Protein AF-A0A453NM95-F1 (afdb_monomer_lite)

InterPro domains:
  IPR011989 Armadillo-like helical [G3DSA:1.25.10.10] (1-160)
  IPR045478 Exportin-5, C-terminal domain [PF19273] (1-145)

Sequence (171 aa):
RCIHVLWTAEIGVDLLPAEVEKAKTLSCMELDHLLEISDGLYTIDSEESFRENETRALLEGTRQRVYNFIGLCTTIKGAFPKLLESLSVGNAFTEALGCMELRHLGKLIRLVVIPLVKHCPREILEEWTVNLLEPILLECEDRLHDVKPICNKDTVSSQDLNSMAPSSFCR

Foldseek 3Di:
DVLLCLLPCVCPPVNDDPLSVLLVDDDPVNVCVVVVPPDDDDDDPDPSVVSSVVNNCVSVVVLLVVLQVQLVCLQDPPSNVVVHDLLVVLCVCLVNVLSDDPVSLVSNCVRHVVSCVVRPDPVCVVVCCVSHVVSSVVSVVVVVVVCVVVVCPPPPDPVVVPVPDDPDDDD

Organism: Aegilops tauschii subsp. strangulata (NCBI:txid200361)

Radius of gyration: 22.93 Å; chains: 1; bounding box: 47×80×42 Å

Structure (mmCIF, N/CA/C/O backbone):
data_AF-A0A453NM95-F1
#
_entry.id   AF-A0A453NM95-F1
#
loop_
_atom_site.group_PDB
_atom_site.id
_atom_site.type_symbol
_atom_site.label_atom_id
_atom_site.label_alt_id
_atom_site.label_comp_id
_atom_site.label_asym_id
_atom_site.label_entity_id
_atom_site.label_seq_id
_atom_site.pdbx_PDB_ins_code
_atom_site.Cartn_x
_atom_site.Cartn_y
_atom_site.Cartn_z
_atom_site.occupancy
_atom_site.B_iso_or_equiv
_atom_site.auth_seq_id
_atom_site.auth_comp_id
_atom_site.auth_asym_id
_atom_site.auth_atom_id
_atom_site.pdbx_PDB_model_num
ATOM 1 N N . ARG A 1 1 ? -4.448 4.490 -3.621 1.00 87.94 1 ARG A N 1
ATOM 2 C CA . ARG A 1 1 ? -5.058 4.345 -4.960 1.00 87.94 1 ARG A CA 1
ATOM 3 C C . ARG A 1 1 ? -4.066 4.576 -6.094 1.00 87.94 1 ARG A C 1
ATOM 5 O O . ARG A 1 1 ? -3.438 3.600 -6.453 1.00 87.94 1 ARG A O 1
ATOM 12 N N . CYS A 1 2 ? -3.817 5.798 -6.593 1.00 88.19 2 CYS A N 1
ATOM 13 C CA . CYS A 1 2 ? -3.019 5.999 -7.824 1.00 88.19 2 CYS A CA 1
ATOM 14 C C . CYS A 1 2 ? -1.648 5.303 -7.810 1.00 88.19 2 CYS A C 1
ATOM 16 O O . CYS A 1 2 ? -1.312 4.611 -8.757 1.00 88.19 2 CYS A O 1
ATOM 18 N N . ILE A 1 3 ? -0.900 5.404 -6.705 1.00 89.38 3 ILE A N 1
ATOM 19 C CA . ILE A 1 3 ? 0.388 4.703 -6.564 1.00 89.38 3 ILE A CA 1
ATOM 20 C C . ILE A 1 3 ? 0.227 3.178 -6.581 1.00 89.38 3 ILE A C 1
ATOM 22 O O . ILE A 1 3 ? 1.102 2.496 -7.090 1.00 89.38 3 ILE A O 1
ATOM 26 N N . HIS A 1 4 ? -0.848 2.626 -6.015 1.00 89.62 4 HIS A N 1
ATOM 27 C CA . HIS A 1 4 ? -1.063 1.174 -6.004 1.00 89.62 4 HIS A CA 1
ATOM 28 C C . HIS A 1 4 ? -1.446 0.660 -7.393 1.00 89.62 4 HIS A C 1
ATOM 30 O O . HIS A 1 4 ? -0.936 -0.371 -7.815 1.00 89.62 4 HIS A O 1
ATOM 36 N N . VAL A 1 5 ? -2.281 1.408 -8.122 1.00 88.81 5 VAL A N 1
ATOM 37 C CA . VAL A 1 5 ? -2.762 1.005 -9.452 1.00 88.81 5 VAL A CA 1
ATOM 38 C C . VAL A 1 5 ? -1.615 0.918 -10.471 1.00 88.81 5 VAL A C 1
ATOM 40 O O . VAL A 1 5 ? -1.696 0.114 -11.390 1.00 88.81 5 VAL A O 1
ATOM 43 N N . LEU A 1 6 ? -0.492 1.623 -10.267 1.00 89.12 6 LEU A N 1
ATOM 44 C CA . LEU A 1 6 ? 0.717 1.477 -11.101 1.00 89.12 6 LEU A CA 1
ATOM 45 C C . LEU A 1 6 ? 1.257 0.036 -11.185 1.00 89.12 6 LEU A C 1
ATOM 47 O O . LEU A 1 6 ? 1.988 -0.279 -12.119 1.00 89.12 6 LEU A O 1
ATOM 51 N N . TRP A 1 7 ? 0.924 -0.828 -10.221 1.00 87.31 7 TRP A N 1
ATOM 52 C CA . TRP A 1 7 ? 1.313 -2.243 -10.220 1.00 87.31 7 TRP A CA 1
ATOM 53 C C . TRP A 1 7 ? 0.256 -3.177 -10.820 1.00 87.31 7 TRP A C 1
ATOM 55 O O . TRP A 1 7 ? 0.518 -4.367 -10.957 1.00 87.31 7 TRP A O 1
ATOM 65 N N . THR A 1 8 ? -0.919 -2.670 -11.192 1.00 85.19 8 THR A N 1
ATOM 66 C CA . THR A 1 8 ? -1.961 -3.475 -11.848 1.00 85.19 8 THR A CA 1
ATOM 67 C C . THR A 1 8 ? -1.627 -3.711 -13.318 1.00 85.19 8 THR A C 1
ATOM 69 O O . THR A 1 8 ? -1.001 -2.871 -13.962 1.00 85.19 8 THR A O 1
ATOM 72 N N . ALA A 1 9 ? -2.087 -4.838 -13.866 1.00 73.69 9 ALA A N 1
ATOM 73 C CA . ALA A 1 9 ? -1.958 -5.138 -15.295 1.00 73.69 9 ALA A CA 1
ATOM 74 C C . ALA A 1 9 ? -2.867 -4.260 -16.183 1.00 73.69 9 ALA A C 1
ATOM 76 O O . ALA A 1 9 ? -2.712 -4.250 -17.401 1.00 73.69 9 ALA A O 1
ATOM 77 N N . GLU A 1 10 ? -3.820 -3.538 -15.582 1.00 69.19 10 GLU A N 1
ATOM 78 C CA . GLU A 1 10 ? -4.781 -2.679 -16.284 1.00 69.19 10 GLU A CA 1
ATOM 79 C C . GLU A 1 10 ? -4.138 -1.403 -16.832 1.00 69.19 10 GLU A C 1
ATOM 81 O O . GLU A 1 10 ? -4.548 -0.894 -17.878 1.00 69.19 10 GLU A O 1
ATOM 86 N N . ILE A 1 11 ? -3.097 -0.899 -16.163 1.00 67.75 11 ILE A N 1
ATOM 87 C CA . ILE A 1 11 ? -2.246 0.142 -16.728 1.00 67.75 11 ILE A CA 1
ATOM 88 C C . ILE A 1 11 ? -1.222 -0.563 -17.615 1.00 67.75 11 ILE A C 1
ATOM 90 O O . ILE A 1 11 ? -0.183 -1.023 -17.147 1.00 67.75 11 ILE A O 1
ATOM 94 N N . GLY A 1 12 ? -1.555 -0.691 -18.901 1.00 59.84 12 GLY A N 1
ATOM 95 C CA . GLY A 1 12 ? -0.660 -1.286 -19.887 1.00 59.84 12 GLY A CA 1
ATOM 96 C C . GLY A 1 12 ? 0.700 -0.583 -19.911 1.00 59.84 12 GLY A C 1
ATOM 97 O O . GLY A 1 12 ? 0.775 0.637 -19.766 1.00 59.84 12 GLY A O 1
ATOM 98 N N . VAL A 1 13 ? 1.761 -1.361 -20.141 1.00 62.25 13 VAL A N 1
ATOM 99 C CA . VAL A 1 13 ? 3.161 -0.895 -20.220 1.00 62.25 13 VAL A CA 1
ATOM 100 C C . VAL A 1 13 ? 3.315 0.274 -21.207 1.00 62.25 13 VAL A C 1
ATOM 102 O O . VAL A 1 13 ? 4.115 1.174 -20.981 1.00 62.25 13 VAL A O 1
ATOM 105 N N . ASP A 1 14 ? 2.482 0.315 -22.251 1.00 66.56 14 ASP A N 1
ATOM 106 C CA . ASP A 1 14 ? 2.492 1.359 -23.283 1.00 66.56 14 ASP A CA 1
ATOM 107 C C . ASP A 1 14 ? 1.898 2.711 -22.829 1.00 66.56 14 ASP A C 1
ATOM 109 O O . ASP A 1 14 ? 2.048 3.716 -23.524 1.00 66.56 14 ASP A O 1
ATOM 113 N N . LEU A 1 15 ? 1.206 2.760 -21.683 1.00 78.94 15 LEU A N 1
ATOM 114 C CA . LEU A 1 15 ? 0.627 3.990 -21.122 1.00 78.94 15 LEU A CA 1
ATOM 115 C C . LEU A 1 15 ? 1.550 4.685 -20.118 1.00 78.94 15 LEU A C 1
ATOM 117 O O . LEU A 1 15 ? 1.330 5.859 -19.804 1.00 78.94 15 LEU A O 1
ATOM 121 N N . LEU A 1 16 ? 2.552 3.979 -19.590 1.00 83.88 16 LEU A N 1
ATOM 122 C CA . LEU A 1 16 ? 3.469 4.525 -18.600 1.00 83.88 16 LEU A CA 1
ATOM 123 C C . LEU A 1 16 ? 4.781 4.974 -19.253 1.00 83.88 16 LEU A C 1
ATOM 125 O O . LEU A 1 16 ? 5.312 4.285 -20.122 1.00 83.88 16 LEU A O 1
ATOM 129 N N . PRO A 1 17 ? 5.346 6.118 -18.826 1.00 87.81 17 PRO A N 1
ATOM 130 C CA . PRO A 1 17 ? 6.705 6.480 -19.205 1.00 87.81 17 PRO A CA 1
ATOM 131 C C . PRO A 1 17 ? 7.684 5.360 -18.831 1.00 87.81 17 PRO A C 1
ATOM 133 O O . PRO A 1 17 ? 7.551 4.752 -17.764 1.00 87.81 17 PRO A O 1
ATOM 136 N N . ALA A 1 18 ? 8.690 5.118 -19.674 1.00 86.44 18 ALA A N 1
ATOM 137 C CA . ALA A 1 18 ? 9.670 4.048 -19.469 1.00 86.44 18 ALA A CA 1
ATOM 138 C C . ALA A 1 18 ? 10.378 4.152 -18.105 1.00 86.44 18 ALA A C 1
ATOM 140 O O . ALA A 1 18 ? 10.686 3.140 -17.476 1.00 86.44 18 ALA A O 1
ATOM 141 N N . GLU A 1 19 ? 10.584 5.375 -17.614 1.00 87.50 19 GLU A N 1
ATOM 142 C CA . GLU A 1 19 ? 11.169 5.645 -16.303 1.00 87.50 19 GLU A CA 1
ATOM 143 C C . GLU A 1 19 ? 10.272 5.161 -15.154 1.00 87.50 19 GLU A C 1
ATOM 145 O O . GLU A 1 19 ? 10.780 4.689 -14.140 1.00 87.50 19 GLU A O 1
ATOM 150 N N . VAL A 1 20 ? 8.944 5.234 -15.307 1.00 88.12 20 VAL A N 1
ATOM 151 C CA . VAL A 1 20 ? 7.983 4.734 -14.308 1.00 88.12 20 VAL A CA 1
ATOM 152 C C . VAL A 1 20 ? 7.947 3.210 -14.316 1.00 88.12 20 VAL A C 1
ATOM 154 O O . VAL A 1 20 ? 7.913 2.602 -13.247 1.00 88.12 20 VAL A O 1
ATOM 157 N N . GLU A 1 21 ? 8.007 2.589 -15.496 1.00 87.94 21 GLU A N 1
ATOM 158 C CA . GLU A 1 21 ? 8.084 1.129 -15.608 1.00 87.94 21 GLU A CA 1
ATOM 159 C C . GLU A 1 21 ? 9.359 0.570 -14.971 1.00 87.94 21 GLU A C 1
ATOM 161 O O . GLU A 1 21 ? 9.289 -0.330 -14.135 1.00 87.94 21 GLU A O 1
ATOM 166 N N . LYS A 1 22 ? 10.522 1.169 -15.253 1.00 85.19 22 LYS A N 1
ATOM 167 C CA . LYS A 1 22 ? 11.776 0.799 -14.577 1.00 85.19 22 LYS A CA 1
ATOM 168 C C . LYS A 1 22 ? 11.748 1.092 -13.073 1.00 85.19 22 LYS A C 1
ATOM 170 O O . LYS A 1 22 ? 12.242 0.302 -12.272 1.00 85.19 22 LYS A O 1
ATOM 175 N N . ALA A 1 23 ? 11.124 2.189 -12.646 1.00 87.50 23 ALA A N 1
ATOM 176 C CA . ALA A 1 23 ? 11.011 2.521 -11.226 1.00 87.50 23 ALA A CA 1
ATOM 177 C C . ALA A 1 23 ? 10.158 1.519 -10.423 1.00 87.50 23 ALA A C 1
ATOM 179 O O . ALA A 1 23 ? 10.253 1.496 -9.194 1.00 87.50 23 ALA A O 1
ATOM 180 N N . LYS A 1 24 ? 9.340 0.680 -11.079 1.00 86.44 24 LYS A N 1
ATOM 181 C CA . LYS A 1 24 ? 8.575 -0.383 -10.407 1.00 86.44 24 LYS A CA 1
ATOM 182 C C . LYS A 1 24 ? 9.462 -1.540 -9.942 1.00 86.44 24 LYS A C 1
ATOM 184 O O . LYS A 1 24 ? 9.096 -2.208 -8.975 1.00 86.44 24 LYS A O 1
ATOM 189 N N . THR A 1 25 ? 10.620 -1.780 -10.560 1.00 82.62 25 THR A N 1
ATOM 190 C CA . THR A 1 25 ? 11.510 -2.889 -10.180 1.00 82.62 25 THR A CA 1
ATOM 191 C C . THR A 1 25 ? 12.369 -2.550 -8.960 1.00 82.62 25 THR A C 1
ATOM 193 O O . THR A 1 25 ? 12.633 -1.382 -8.667 1.00 82.62 25 THR A O 1
ATOM 196 N N . LEU A 1 26 ? 12.800 -3.590 -8.231 1.00 76.00 26 LEU A N 1
ATOM 197 C CA . LEU A 1 26 ? 13.792 -3.458 -7.152 1.00 76.00 26 LEU A CA 1
ATOM 198 C C . LEU A 1 26 ? 15.086 -2.867 -7.723 1.00 76.00 26 LEU A C 1
ATOM 200 O O . LEU A 1 26 ? 15.547 -3.322 -8.771 1.00 76.00 26 LEU A O 1
ATOM 204 N N . SER A 1 27 ? 15.675 -1.886 -7.041 1.00 71.25 27 SER A N 1
ATOM 205 C CA . SER A 1 27 ? 17.030 -1.439 -7.372 1.00 71.25 27 SER A CA 1
ATOM 206 C C . SER A 1 27 ? 18.077 -2.443 -6.874 1.00 71.25 27 SER A C 1
ATOM 208 O O . SER A 1 27 ? 17.843 -3.163 -5.900 1.00 71.25 27 SER A O 1
ATOM 210 N N . CYS A 1 28 ? 19.261 -2.466 -7.497 1.00 67.00 28 CYS A N 1
ATOM 211 C CA . CYS A 1 28 ? 20.379 -3.291 -7.020 1.00 67.00 28 CYS A CA 1
ATOM 212 C C . CYS A 1 28 ? 20.773 -2.941 -5.576 1.00 67.00 28 CYS A C 1
ATOM 214 O O . CYS A 1 28 ? 21.034 -3.834 -4.784 1.00 67.00 28 CYS A O 1
ATOM 216 N N . MET A 1 29 ? 20.715 -1.659 -5.194 1.00 66.00 29 MET A N 1
ATOM 217 C CA . MET A 1 29 ? 21.019 -1.219 -3.825 1.00 66.00 29 MET A CA 1
ATOM 218 C C . MET A 1 29 ? 20.047 -1.799 -2.789 1.00 66.00 29 MET A C 1
ATOM 220 O O . MET A 1 29 ? 20.448 -2.191 -1.695 1.00 66.00 29 MET A O 1
ATOM 224 N N . GLU A 1 30 ? 18.755 -1.849 -3.115 1.00 67.06 30 GLU A N 1
ATOM 225 C CA . GLU A 1 30 ? 17.753 -2.466 -2.245 1.00 67.06 30 GLU A CA 1
ATOM 226 C C . GLU A 1 30 ? 17.901 -3.987 -2.199 1.00 67.06 30 GLU A C 1
ATOM 228 O O . GLU A 1 30 ? 17.680 -4.588 -1.149 1.00 67.06 30 GLU A O 1
ATOM 233 N N . LEU A 1 31 ? 18.283 -4.608 -3.318 1.00 69.81 31 LEU A N 1
ATOM 234 C CA . LEU A 1 31 ? 18.559 -6.037 -3.381 1.00 69.81 31 LEU A CA 1
ATOM 235 C C . LEU A 1 31 ? 19.765 -6.402 -2.506 1.00 69.81 31 LEU A C 1
ATOM 237 O O . LEU A 1 31 ? 19.674 -7.345 -1.728 1.00 69.81 31 LEU A O 1
ATOM 241 N N . ASP A 1 32 ? 20.837 -5.613 -2.546 1.00 64.00 32 ASP A N 1
ATOM 242 C CA . ASP A 1 32 ? 22.016 -5.807 -1.697 1.00 64.00 32 ASP A CA 1
ATOM 243 C C . ASP A 1 32 ? 21.693 -5.617 -0.219 1.00 64.00 32 ASP A C 1
ATOM 245 O O . ASP A 1 32 ? 22.145 -6.393 0.620 1.00 64.00 32 ASP A O 1
ATOM 249 N N . HIS A 1 33 ? 20.860 -4.624 0.115 1.00 68.00 33 HIS A N 1
ATOM 250 C CA . HIS A 1 33 ? 20.416 -4.435 1.493 1.00 68.00 33 HIS A CA 1
ATOM 251 C C . HIS A 1 33 ? 19.550 -5.603 1.990 1.00 68.00 33 HIS A C 1
ATOM 253 O O . HIS A 1 33 ? 19.626 -5.958 3.164 1.00 68.00 33 HIS A O 1
ATOM 259 N N . LEU A 1 34 ? 18.745 -6.212 1.113 1.00 66.38 34 LEU A N 1
ATOM 260 C CA . LEU A 1 34 ? 17.935 -7.390 1.437 1.00 66.38 34 LEU A CA 1
ATOM 261 C C . LEU A 1 34 ? 18.749 -8.688 1.504 1.00 66.38 34 LEU A C 1
ATOM 263 O O . LEU A 1 34 ? 18.393 -9.570 2.282 1.00 66.38 34 LEU A O 1
ATOM 267 N N . LEU A 1 35 ? 19.792 -8.824 0.683 1.00 68.88 35 LEU A N 1
ATOM 268 C CA . LEU A 1 35 ? 20.624 -10.028 0.599 1.00 68.88 35 LEU A CA 1
ATOM 269 C C . LEU A 1 35 ? 21.883 -9.960 1.481 1.00 68.88 35 LEU A C 1
ATOM 271 O O . LEU A 1 35 ? 22.625 -10.936 1.536 1.00 68.88 35 LEU A O 1
ATOM 275 N N . GLU A 1 36 ? 22.136 -8.828 2.146 1.00 68.31 36 GLU A N 1
ATOM 276 C CA . GLU A 1 36 ? 23.369 -8.536 2.899 1.00 68.31 36 GLU A CA 1
ATOM 277 C C . GLU A 1 36 ? 24.658 -8.716 2.066 1.00 68.31 36 GLU A C 1
ATOM 279 O O . GLU A 1 36 ? 25.755 -8.873 2.607 1.00 68.31 36 GLU A O 1
ATOM 284 N N . ILE A 1 37 ? 24.552 -8.664 0.732 1.00 59.44 37 ILE A N 1
ATOM 285 C CA . ILE A 1 37 ? 25.690 -8.810 -0.180 1.00 59.44 37 ILE A CA 1
ATOM 286 C C . ILE A 1 37 ? 26.388 -7.453 -0.268 1.00 59.44 37 ILE A C 1
ATOM 288 O O . ILE A 1 37 ? 26.088 -6.611 -1.106 1.00 59.44 37 ILE A O 1
ATOM 292 N N . SER A 1 38 ? 27.326 -7.218 0.646 1.00 53.81 38 SER A N 1
ATOM 293 C CA . SER A 1 38 ? 28.268 -6.105 0.550 1.00 53.81 38 SER A CA 1
ATOM 294 C C . SER A 1 38 ? 29.392 -6.477 -0.418 1.00 53.81 38 SER A C 1
ATOM 296 O O . SER A 1 38 ? 30.479 -6.842 0.029 1.00 53.81 38 SER A O 1
ATOM 298 N N . ASP A 1 39 ? 29.170 -6.349 -1.725 1.00 50.91 39 ASP A N 1
ATOM 299 C CA . ASP A 1 39 ? 30.292 -6.214 -2.660 1.00 50.91 39 ASP A CA 1
ATOM 300 C C . ASP A 1 39 ? 30.063 -5.008 -3.574 1.00 50.91 39 ASP A C 1
ATOM 302 O O . ASP A 1 39 ? 29.298 -5.027 -4.536 1.00 50.91 39 ASP A O 1
ATOM 306 N N . GLY A 1 40 ? 30.653 -3.888 -3.156 1.00 51.75 40 GLY A N 1
ATOM 307 C CA . GLY A 1 40 ? 30.378 -2.549 -3.658 1.00 51.75 40 GLY A CA 1
ATOM 308 C C . GLY A 1 40 ? 30.947 -2.295 -5.046 1.00 51.75 40 GLY A C 1
ATOM 309 O O . GLY A 1 40 ? 31.951 -1.595 -5.183 1.00 51.75 40 GLY A O 1
ATOM 310 N N . LEU A 1 41 ? 30.269 -2.786 -6.081 1.00 55.69 41 LEU A N 1
ATOM 311 C CA . LEU A 1 41 ? 30.604 -2.442 -7.456 1.00 55.69 41 LEU A CA 1
ATOM 312 C C . LEU A 1 41 ? 29.364 -2.099 -8.283 1.00 55.69 41 LEU A C 1
ATOM 314 O O . LEU A 1 41 ? 28.824 -2.941 -8.991 1.00 55.69 41 LEU A O 1
ATOM 318 N N . TYR A 1 42 ? 28.985 -0.818 -8.281 1.00 56.91 42 TYR A N 1
ATOM 319 C CA . TYR A 1 42 ? 28.143 -0.264 -9.342 1.00 56.91 42 TYR A CA 1
ATOM 320 C C . TYR A 1 42 ? 28.690 1.083 -9.806 1.00 56.91 42 TYR A C 1
ATOM 322 O O . TYR A 1 42 ? 28.641 2.080 -9.090 1.00 56.91 42 TYR A O 1
ATOM 330 N N . THR A 1 43 ? 29.184 1.118 -11.040 1.00 55.91 43 THR A N 1
ATOM 331 C CA . THR A 1 43 ? 29.323 2.341 -11.828 1.00 55.91 43 THR A CA 1
ATOM 332 C C . THR A 1 43 ? 28.238 2.331 -12.893 1.00 55.91 43 THR A C 1
ATOM 334 O O . THR A 1 43 ? 28.369 1.643 -13.901 1.00 55.91 43 THR A O 1
ATOM 337 N N . ILE A 1 44 ? 27.162 3.093 -12.694 1.00 53.47 44 ILE A N 1
ATOM 338 C CA . ILE A 1 44 ? 26.241 3.438 -13.786 1.00 53.47 44 ILE A CA 1
ATOM 339 C C . ILE A 1 44 ? 25.906 4.927 -13.674 1.00 53.47 44 ILE A C 1
ATOM 341 O O . ILE A 1 44 ? 24.838 5.323 -13.209 1.00 53.47 44 ILE A O 1
ATOM 345 N N . ASP A 1 45 ? 26.877 5.740 -14.087 1.00 51.50 45 ASP A N 1
ATOM 346 C CA . ASP A 1 45 ? 26.775 7.194 -14.222 1.00 51.50 45 ASP A CA 1
ATOM 347 C C . ASP A 1 45 ? 26.197 7.533 -15.607 1.00 51.50 45 ASP A C 1
ATOM 349 O O . ASP A 1 45 ? 26.891 7.994 -16.513 1.00 51.50 45 ASP A O 1
ATOM 353 N N . SER A 1 46 ? 24.926 7.180 -15.819 1.00 64.62 46 SER A N 1
ATOM 354 C CA . SER A 1 46 ? 24.152 7.646 -16.972 1.00 64.62 46 SER A CA 1
ATOM 355 C C . SER A 1 46 ? 22.980 8.501 -16.497 1.00 64.62 46 SER A C 1
ATOM 357 O O . SER A 1 46 ? 22.367 8.235 -15.464 1.00 64.62 46 SER A O 1
ATOM 359 N N . GLU A 1 47 ? 22.640 9.535 -17.264 1.00 65.19 47 GLU A N 1
ATOM 360 C CA . GLU A 1 47 ? 21.539 10.457 -16.952 1.00 65.19 47 GLU A CA 1
ATOM 361 C C . GLU A 1 47 ? 20.179 9.732 -16.854 1.00 65.19 47 GLU A C 1
ATOM 363 O O . GLU A 1 47 ? 19.314 10.101 -16.060 1.00 65.19 47 GLU A O 1
ATOM 368 N N . GLU A 1 48 ? 20.010 8.637 -17.604 1.00 59.88 48 GLU A N 1
ATOM 369 C CA . GLU A 1 48 ? 18.834 7.764 -17.539 1.00 59.88 48 GLU A CA 1
ATOM 370 C C . GLU A 1 48 ? 18.760 6.980 -16.214 1.00 59.88 48 GLU A C 1
ATOM 372 O O . GLU A 1 48 ? 17.699 6.939 -15.593 1.00 59.88 48 GLU A O 1
ATOM 377 N N . SER A 1 49 ? 19.891 6.435 -15.741 1.00 62.00 49 SER A N 1
ATOM 378 C CA . SER A 1 49 ? 20.023 5.778 -14.425 1.00 62.00 49 SER A CA 1
ATOM 379 C C . SER A 1 49 ? 19.696 6.749 -13.283 1.00 62.00 49 SER A C 1
ATOM 381 O O . SER A 1 49 ? 18.967 6.412 -12.346 1.00 62.00 49 SER A O 1
ATOM 383 N N . PHE A 1 50 ? 20.158 7.998 -13.398 1.00 68.00 50 PHE A N 1
ATOM 384 C CA . PHE A 1 50 ? 19.868 9.046 -12.424 1.00 68.00 50 PHE A CA 1
ATOM 385 C C . PHE A 1 50 ? 18.367 9.377 -12.354 1.00 68.00 50 PHE A C 1
ATOM 387 O O . PHE A 1 50 ? 17.776 9.326 -11.273 1.00 68.00 50 PHE A O 1
ATOM 394 N N . ARG A 1 51 ? 17.720 9.641 -13.500 1.00 65.62 51 ARG A N 1
ATOM 395 C CA . ARG A 1 51 ? 16.275 9.952 -13.562 1.00 65.62 51 ARG A CA 1
ATOM 396 C C . ARG A 1 51 ? 15.392 8.790 -13.098 1.00 65.62 51 ARG A C 1
ATOM 398 O O . ARG A 1 51 ? 14.348 9.009 -12.477 1.00 65.62 51 ARG A O 1
ATOM 405 N N . GLU A 1 52 ? 15.796 7.554 -13.376 1.00 69.62 52 GLU A N 1
ATOM 406 C CA . GLU A 1 52 ? 15.139 6.350 -12.863 1.00 69.62 52 GLU A CA 1
ATOM 407 C C . GLU A 1 52 ? 15.215 6.290 -11.331 1.00 69.62 52 GLU A C 1
ATOM 409 O O . GLU A 1 52 ? 14.202 6.062 -10.662 1.00 69.62 52 GLU A O 1
ATOM 414 N N . ASN A 1 53 ? 16.399 6.552 -10.767 1.00 77.94 53 ASN A N 1
ATOM 415 C CA . ASN A 1 53 ? 16.607 6.562 -9.324 1.00 77.94 53 ASN A CA 1
ATOM 416 C C . ASN A 1 53 ? 15.774 7.654 -8.630 1.00 77.94 53 ASN A C 1
ATOM 418 O O . ASN A 1 53 ? 15.153 7.396 -7.597 1.00 77.94 53 ASN A O 1
ATOM 422 N N . GLU A 1 54 ? 15.675 8.844 -9.228 1.00 86.88 54 GLU A N 1
ATOM 423 C CA . GLU A 1 54 ? 14.796 9.915 -8.741 1.00 86.88 54 GLU A CA 1
ATOM 424 C C . GLU A 1 54 ? 13.315 9.521 -8.792 1.00 86.88 54 GLU A C 1
ATOM 426 O O . GLU A 1 54 ? 12.581 9.727 -7.822 1.00 86.88 54 GLU A O 1
ATOM 431 N N . THR A 1 55 ? 12.868 8.918 -9.899 1.00 90.12 55 THR A N 1
ATOM 432 C CA . THR A 1 55 ? 11.472 8.485 -10.077 1.00 90.12 55 THR A CA 1
ATOM 433 C C . THR A 1 55 ? 11.097 7.422 -9.046 1.00 90.12 55 THR A C 1
ATOM 435 O O . THR A 1 55 ? 10.059 7.534 -8.387 1.00 90.12 55 THR A O 1
ATOM 438 N N . ARG A 1 56 ? 11.966 6.428 -8.831 1.00 88.12 56 ARG A N 1
ATOM 439 C CA . ARG A 1 56 ? 11.795 5.402 -7.793 1.00 88.12 56 ARG A CA 1
ATOM 440 C C . ARG A 1 56 ? 11.716 6.026 -6.402 1.00 88.12 56 ARG A C 1
ATOM 442 O O . ARG A 1 56 ? 10.739 5.797 -5.685 1.00 88.12 56 ARG A O 1
ATOM 449 N N . ALA A 1 57 ? 12.679 6.881 -6.055 1.00 88.56 57 ALA A N 1
ATOM 450 C CA . ALA A 1 57 ? 12.710 7.573 -4.769 1.00 88.56 57 ALA A CA 1
ATOM 451 C C . ALA A 1 57 ? 11.447 8.421 -4.537 1.00 88.56 57 ALA A C 1
ATOM 453 O O . ALA A 1 57 ? 10.921 8.477 -3.420 1.00 88.56 57 ALA A O 1
ATOM 454 N N . LEU A 1 58 ? 10.911 9.046 -5.588 1.00 91.94 58 LEU A N 1
ATOM 455 C CA . LEU A 1 58 ? 9.670 9.810 -5.520 1.00 91.94 58 LEU A CA 1
ATOM 456 C C . LEU A 1 58 ? 8.452 8.913 -5.263 1.00 91.94 58 LEU A C 1
ATOM 458 O O . LEU A 1 58 ? 7.644 9.233 -4.382 1.00 91.94 58 LEU A O 1
ATOM 462 N N . LEU A 1 59 ? 8.309 7.802 -5.995 1.00 92.00 59 LEU A N 1
ATOM 463 C CA . LEU A 1 59 ? 7.204 6.851 -5.820 1.00 92.00 59 LEU A CA 1
ATOM 464 C C . LEU A 1 59 ? 7.226 6.231 -4.419 1.00 92.00 59 LEU A C 1
ATOM 466 O O . LEU A 1 59 ? 6.209 6.221 -3.718 1.00 92.00 59 LEU A O 1
ATOM 470 N N . GLU A 1 60 ? 8.395 5.773 -3.978 1.00 90.38 60 GLU A N 1
ATOM 471 C CA . GLU A 1 60 ? 8.581 5.203 -2.649 1.00 90.38 60 GLU A CA 1
ATOM 472 C C . GLU A 1 60 ? 8.365 6.219 -1.539 1.00 90.38 60 GLU A C 1
ATOM 474 O O . GLU A 1 60 ? 7.604 5.956 -0.604 1.00 90.38 60 GLU A O 1
ATOM 479 N N . GLY A 1 61 ? 8.983 7.394 -1.657 1.00 91.25 61 GLY A N 1
ATOM 480 C CA . GLY A 1 61 ? 8.839 8.470 -0.690 1.00 91.25 61 GLY A CA 1
ATOM 481 C C . GLY A 1 61 ? 7.387 8.913 -0.563 1.00 91.25 61 GLY A C 1
ATOM 482 O O . GLY A 1 61 ? 6.904 9.144 0.545 1.00 91.25 61 GLY A O 1
ATOM 483 N N . THR A 1 62 ? 6.653 8.986 -1.675 1.00 94.50 62 THR A N 1
ATOM 484 C CA . THR A 1 62 ? 5.234 9.357 -1.649 1.00 94.50 62 THR A CA 1
ATOM 485 C C . THR A 1 62 ? 4.389 8.269 -0.997 1.00 94.50 62 THR A C 1
ATOM 487 O O . THR A 1 62 ? 3.604 8.586 -0.103 1.00 94.50 62 THR A O 1
ATOM 490 N N . ARG A 1 63 ? 4.594 6.990 -1.345 1.00 93.31 63 ARG A N 1
ATOM 491 C CA . ARG A 1 63 ? 3.910 5.862 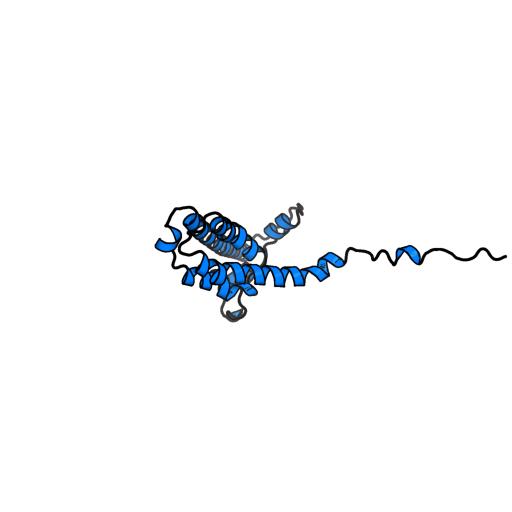-0.689 1.00 93.31 63 ARG A CA 1
ATOM 492 C C . ARG A 1 63 ? 4.147 5.868 0.820 1.00 93.31 63 ARG A C 1
ATOM 494 O O . ARG A 1 63 ? 3.199 5.833 1.598 1.00 93.31 63 ARG A O 1
ATOM 501 N N . GLN A 1 64 ? 5.411 5.969 1.222 1.00 93.81 64 GLN A N 1
ATOM 502 C CA . GLN A 1 64 ? 5.836 5.975 2.616 1.00 93.81 64 GLN A CA 1
ATOM 503 C C . GLN A 1 64 ? 5.218 7.142 3.396 1.00 93.81 64 GLN A C 1
ATOM 505 O O . GLN A 1 64 ? 4.705 6.938 4.495 1.00 93.81 64 GLN A O 1
ATOM 510 N N . ARG A 1 65 ? 5.226 8.359 2.833 1.00 95.56 65 ARG A N 1
ATOM 511 C CA . ARG A 1 65 ? 4.610 9.540 3.460 1.00 95.56 65 ARG A CA 1
ATOM 512 C C . ARG A 1 65 ? 3.105 9.373 3.642 1.00 95.56 65 ARG A C 1
ATOM 514 O O . ARG A 1 65 ? 2.600 9.689 4.715 1.00 95.56 65 ARG A O 1
ATOM 521 N N . VAL A 1 66 ? 2.405 8.852 2.634 1.00 94.31 66 VAL A N 1
ATOM 522 C CA . VAL A 1 66 ? 0.958 8.598 2.717 1.00 94.31 66 VAL A CA 1
ATOM 523 C C . VAL A 1 66 ? 0.650 7.545 3.781 1.00 94.31 66 VAL A C 1
ATOM 525 O O . VAL A 1 66 ? -0.224 7.764 4.614 1.00 94.31 66 VAL A O 1
ATOM 528 N N . TYR A 1 67 ? 1.394 6.438 3.815 1.00 94.94 67 TYR A N 1
ATOM 529 C CA . TYR A 1 67 ? 1.207 5.402 4.835 1.00 94.94 67 TYR A CA 1
ATOM 530 C C . TYR A 1 67 ? 1.471 5.940 6.242 1.00 94.94 67 TYR A C 1
ATOM 532 O O . TYR A 1 67 ? 0.652 5.737 7.134 1.00 94.94 67 TYR A O 1
ATOM 540 N N . ASN A 1 68 ? 2.554 6.700 6.427 1.00 95.12 68 ASN A N 1
ATOM 541 C CA . ASN A 1 68 ? 2.850 7.357 7.698 1.00 95.12 68 ASN A CA 1
ATOM 542 C C . ASN A 1 68 ? 1.729 8.310 8.120 1.00 95.12 68 ASN A C 1
ATOM 544 O O . ASN A 1 68 ? 1.323 8.291 9.275 1.00 95.12 68 ASN A O 1
ATOM 548 N N . PHE A 1 69 ? 1.218 9.133 7.201 1.00 94.06 69 PHE A N 1
ATOM 549 C CA . PHE A 1 69 ? 0.127 10.061 7.491 1.00 94.06 69 PHE A CA 1
ATOM 550 C C . PHE A 1 69 ? -1.134 9.327 7.964 1.00 94.06 69 PHE A C 1
ATOM 552 O O . PHE A 1 69 ? -1.708 9.692 8.989 1.00 94.06 69 PHE A O 1
ATOM 559 N N . ILE A 1 70 ? -1.526 8.258 7.267 1.00 91.62 70 ILE A N 1
ATOM 560 C CA . ILE A 1 70 ? -2.697 7.451 7.630 1.00 91.62 70 ILE A CA 1
ATOM 561 C C . ILE A 1 70 ? -2.480 6.772 8.987 1.00 91.62 70 ILE A C 1
ATOM 563 O O . ILE A 1 70 ? -3.344 6.874 9.854 1.00 91.62 70 ILE A O 1
ATOM 567 N N . GLY A 1 71 ? -1.319 6.146 9.204 1.00 91.44 71 GLY A N 1
ATOM 568 C CA . GLY A 1 71 ? -0.957 5.532 10.482 1.00 91.44 71 GLY A CA 1
ATOM 569 C C . GLY A 1 71 ? -0.941 6.529 11.643 1.00 91.44 71 GLY A C 1
ATOM 570 O O . GLY A 1 71 ? -1.440 6.234 12.721 1.00 91.44 71 GLY A O 1
ATOM 571 N N . LEU A 1 72 ? -0.444 7.749 11.431 1.00 92.31 72 LEU A N 1
ATOM 572 C CA . LEU A 1 72 ? -0.492 8.817 12.435 1.00 92.31 72 LEU A CA 1
ATOM 573 C C . LEU A 1 72 ? -1.927 9.257 12.747 1.00 92.31 72 LEU A C 1
ATOM 575 O O . LEU A 1 72 ? -2.237 9.556 13.898 1.00 92.31 72 LEU A O 1
ATOM 579 N N . CYS A 1 73 ? -2.827 9.258 11.762 1.00 90.38 73 CYS A N 1
ATOM 580 C CA . CYS A 1 73 ? -4.233 9.572 12.009 1.00 90.38 73 CYS A CA 1
ATOM 581 C C . CYS A 1 73 ? -4.895 8.567 12.965 1.00 90.38 73 CYS A C 1
ATOM 583 O O . CYS A 1 73 ? -5.839 8.940 13.660 1.00 90.38 73 CYS A O 1
ATOM 585 N N . THR A 1 74 ? -4.403 7.323 13.041 1.00 87.56 74 THR A N 1
ATOM 586 C CA . THR A 1 74 ? -4.934 6.310 13.968 1.00 87.56 74 THR A CA 1
ATOM 587 C C . THR A 1 74 ? -4.502 6.552 15.409 1.00 87.56 74 THR A C 1
ATOM 589 O O . THR A 1 74 ? -5.237 6.209 16.328 1.00 87.56 74 THR A O 1
ATOM 592 N N . THR A 1 75 ? -3.331 7.157 15.631 1.00 88.44 75 THR A N 1
ATOM 593 C CA . THR A 1 75 ? -2.784 7.375 16.980 1.00 88.44 75 THR A CA 1
ATOM 594 C C . THR A 1 75 ? -3.393 8.597 17.669 1.00 88.44 75 THR A C 1
ATOM 596 O O . THR A 1 75 ? -3.424 8.672 18.899 1.00 88.44 75 THR A O 1
ATOM 599 N N . ILE A 1 76 ? -3.915 9.550 16.892 1.00 88.81 76 ILE A N 1
ATOM 600 C CA . ILE A 1 76 ? -4.545 10.769 17.399 1.00 88.81 76 ILE A CA 1
ATOM 601 C C . ILE A 1 76 ? -6.055 10.546 17.522 1.00 88.81 76 ILE A C 1
ATOM 603 O O . ILE A 1 76 ? -6.758 10.326 16.533 1.00 88.81 76 ILE A O 1
ATOM 607 N N . LYS A 1 77 ? -6.582 10.657 18.748 1.00 85.38 77 LYS A N 1
ATOM 608 C CA . LYS A 1 77 ? -7.999 10.396 19.046 1.00 85.38 77 LYS A CA 1
ATOM 609 C C . LYS A 1 77 ? -8.931 11.204 18.136 1.00 85.38 77 LYS A C 1
ATOM 611 O O . LYS A 1 77 ? -8.956 12.434 18.173 1.00 85.38 77 LYS A O 1
ATOM 616 N N . GLY A 1 78 ? -9.742 10.488 17.360 1.00 82.62 78 GLY A N 1
ATOM 617 C CA . GLY A 1 78 ? -10.739 11.065 16.463 1.00 82.62 78 GLY A CA 1
ATOM 618 C C . GLY A 1 78 ? -10.172 11.742 15.213 1.00 82.62 78 GLY A C 1
ATOM 619 O O . GLY A 1 78 ? -10.964 12.290 14.458 1.00 82.62 78 GLY A O 1
ATOM 620 N N . ALA A 1 79 ? -8.856 11.729 14.971 1.00 87.00 79 ALA A N 1
ATOM 621 C CA . ALA A 1 79 ? -8.283 12.279 13.742 1.00 87.00 79 ALA A CA 1
ATOM 622 C C . ALA A 1 79 ? -8.639 11.410 12.536 1.00 87.00 79 ALA A C 1
ATOM 624 O O . ALA A 1 79 ? -9.089 11.943 11.529 1.00 87.00 79 ALA A O 1
ATOM 625 N N . PHE A 1 80 ? -8.524 10.086 12.668 1.00 84.56 80 PHE A N 1
ATOM 626 C CA . PHE A 1 80 ? -8.844 9.145 11.598 1.00 84.56 80 PHE A CA 1
ATOM 627 C C . PHE A 1 80 ? -10.236 9.370 10.977 1.00 84.56 80 PHE A C 1
ATOM 629 O O . PHE A 1 80 ? -10.275 9.781 9.823 1.00 84.56 80 PHE A O 1
ATOM 636 N N . PRO A 1 81 ? -11.365 9.240 11.704 1.00 82.06 81 PRO A N 1
ATOM 637 C CA . PRO A 1 81 ? -12.692 9.431 11.107 1.00 82.06 81 PRO A CA 1
ATOM 638 C C . PRO A 1 81 ? -12.996 10.881 10.687 1.00 82.06 81 PRO A C 1
ATOM 640 O O . PRO A 1 81 ? -13.976 11.121 9.992 1.00 82.06 81 PRO A O 1
ATOM 643 N N . LYS A 1 82 ? -12.206 11.872 11.131 1.00 85.31 82 LYS A N 1
ATOM 644 C CA . LYS A 1 82 ? -12.394 13.288 10.760 1.00 85.31 82 LYS A CA 1
ATOM 645 C C . LYS A 1 82 ? -11.621 13.690 9.511 1.00 85.31 82 LYS A C 1
ATOM 647 O O . LYS A 1 82 ? -12.067 14.568 8.782 1.00 85.31 82 LYS A O 1
ATOM 652 N N . LEU A 1 83 ? -10.430 13.127 9.328 1.00 86.25 83 LEU A N 1
ATOM 653 C CA . LEU A 1 83 ? -9.511 13.474 8.244 1.00 86.25 83 LEU A CA 1
ATOM 654 C C . LEU A 1 83 ? -9.597 12.489 7.082 1.00 86.25 83 LEU A C 1
ATOM 656 O O . LEU A 1 83 ? -9.202 12.827 5.970 1.00 86.25 83 LEU A O 1
ATOM 660 N N . LEU A 1 84 ? -10.074 11.274 7.349 1.00 84.44 84 LEU A N 1
ATOM 661 C CA . LEU A 1 84 ? -10.115 10.177 6.403 1.00 84.44 84 LEU A CA 1
ATOM 662 C C . LEU A 1 84 ? -11.518 9.575 6.375 1.00 84.44 84 LEU A C 1
ATOM 664 O O . LEU A 1 84 ? -12.086 9.220 7.406 1.00 84.44 84 LEU A O 1
ATOM 668 N N . GLU A 1 85 ? -12.055 9.423 5.171 1.00 85.94 85 GLU A N 1
ATOM 669 C CA . GLU A 1 85 ? -13.252 8.625 4.933 1.00 85.94 85 GLU A CA 1
ATOM 670 C C . GLU A 1 85 ? -12.848 7.142 4.917 1.00 85.94 85 GLU A C 1
ATOM 672 O O . GLU A 1 85 ? -12.128 6.701 4.017 1.00 85.94 85 GLU A O 1
ATOM 677 N N . SER A 1 86 ? -13.268 6.384 5.935 1.00 78.31 86 SER A N 1
ATOM 678 C CA . SER A 1 86 ? -12.848 4.995 6.187 1.00 78.31 86 SER A CA 1
ATOM 679 C C . SER A 1 86 ? -13.026 4.095 4.969 1.00 78.31 86 SER A C 1
ATOM 681 O O . SER A 1 86 ? -12.066 3.448 4.549 1.00 78.31 86 SER A O 1
ATOM 683 N N . LEU A 1 87 ? -14.209 4.123 4.355 1.00 83.12 87 LEU A N 1
ATOM 684 C CA . LEU A 1 87 ? -14.534 3.322 3.179 1.00 83.12 87 LEU A CA 1
ATOM 685 C C . LEU A 1 87 ? -13.636 3.657 1.981 1.00 83.12 87 LEU A C 1
ATOM 687 O O . LEU A 1 87 ? -13.113 2.767 1.313 1.00 83.12 87 LEU A O 1
ATOM 691 N N . SER A 1 88 ? -13.408 4.949 1.733 1.00 86.56 88 SER A N 1
ATOM 692 C CA . SER A 1 88 ? -12.546 5.424 0.646 1.00 86.56 88 SER A CA 1
ATOM 693 C C . SER A 1 88 ? -11.099 4.968 0.839 1.00 86.56 88 SER A C 1
ATOM 695 O O . SER A 1 88 ? -10.449 4.514 -0.105 1.00 86.56 88 SER A O 1
ATOM 697 N N . VAL A 1 89 ? -10.600 5.018 2.079 1.00 85.81 89 VAL A N 1
ATOM 698 C CA . VAL A 1 89 ? -9.260 4.524 2.409 1.00 85.81 89 VAL A CA 1
ATOM 699 C C . VAL A 1 89 ? -9.174 3.004 2.272 1.00 85.81 89 VAL A C 1
ATOM 701 O O . VAL A 1 89 ? -8.206 2.520 1.684 1.00 85.81 89 VAL A O 1
ATOM 704 N N . GLY A 1 90 ? -10.173 2.266 2.765 1.00 87.06 90 GLY A N 1
ATOM 705 C CA . GLY A 1 90 ? -10.264 0.813 2.614 1.00 87.06 90 GLY A CA 1
ATOM 706 C C . GLY A 1 90 ? -10.168 0.405 1.146 1.00 87.06 90 GLY A C 1
ATOM 707 O O . GLY A 1 90 ? -9.221 -0.276 0.755 1.00 87.06 90 GLY A O 1
ATOM 708 N N . ASN A 1 91 ? -11.052 0.957 0.312 1.00 88.69 91 ASN A N 1
ATOM 709 C CA . ASN A 1 91 ? -11.068 0.724 -1.134 1.00 88.69 91 ASN A CA 1
ATOM 710 C C . ASN A 1 91 ? -9.728 1.081 -1.789 1.00 88.69 91 ASN A C 1
ATOM 712 O O . ASN A 1 91 ? -9.192 0.322 -2.590 1.00 88.69 91 ASN A O 1
ATOM 716 N N . ALA A 1 92 ? -9.129 2.214 -1.414 1.00 89.25 92 ALA A N 1
ATOM 717 C CA . ALA A 1 92 ? -7.856 2.651 -1.977 1.00 89.25 92 ALA A CA 1
ATOM 718 C C . ALA A 1 92 ? -6.679 1.703 -1.676 1.00 89.25 92 ALA A C 1
ATOM 720 O O . ALA A 1 92 ? -5.658 1.791 -2.377 1.00 89.25 92 ALA A O 1
ATOM 721 N N . PHE A 1 93 ? -6.778 0.873 -0.633 1.00 88.88 93 PHE A N 1
ATOM 722 C CA . PHE A 1 93 ? -5.813 -0.175 -0.306 1.00 88.88 93 PHE A CA 1
ATOM 723 C C . PHE A 1 93 ? -6.151 -1.511 -0.965 1.00 88.88 93 PHE A C 1
ATOM 725 O O . PHE A 1 93 ? -5.234 -2.162 -1.461 1.00 88.88 93 PHE A O 1
ATOM 732 N N . THR A 1 94 ? -7.425 -1.903 -0.987 1.00 89.50 94 THR A N 1
ATOM 733 C CA . THR A 1 94 ? -7.857 -3.231 -1.444 1.00 89.50 94 THR A CA 1
ATOM 734 C C . THR A 1 94 ? -7.964 -3.354 -2.965 1.00 89.50 94 THR A C 1
ATOM 736 O O . THR A 1 94 ? -7.702 -4.427 -3.495 1.00 89.50 94 THR A O 1
ATOM 739 N N . GLU A 1 95 ? -8.239 -2.262 -3.685 1.00 89.81 95 GLU A N 1
ATOM 740 C CA . GLU A 1 95 ? -8.457 -2.244 -5.147 1.00 89.81 95 GLU A CA 1
ATOM 741 C C . GLU A 1 95 ? -7.307 -2.848 -5.968 1.00 89.81 95 GLU A C 1
ATOM 743 O O . GLU A 1 95 ? -7.543 -3.497 -6.978 1.00 89.81 95 GLU A O 1
ATOM 748 N N . ALA A 1 96 ? -6.059 -2.658 -5.536 1.00 88.19 96 ALA A N 1
ATOM 749 C CA . ALA A 1 96 ? -4.866 -3.151 -6.234 1.00 88.19 96 ALA A CA 1
ATOM 750 C C . ALA A 1 96 ? -4.012 -4.072 -5.346 1.00 88.19 96 ALA A C 1
ATOM 752 O O . ALA A 1 96 ? -2.803 -4.202 -5.551 1.00 88.19 96 ALA A O 1
ATOM 753 N N . LEU A 1 97 ? -4.628 -4.668 -4.322 1.00 90.31 97 LEU A N 1
ATOM 754 C CA . LEU A 1 97 ? -3.937 -5.438 -3.292 1.00 90.31 97 LEU A CA 1
ATOM 755 C C . LEU A 1 97 ? -3.238 -6.680 -3.868 1.00 90.31 97 LEU A C 1
ATOM 757 O O . LEU A 1 97 ? -2.040 -6.842 -3.641 1.00 90.31 97 LEU A O 1
ATOM 761 N N . GLY A 1 98 ? -3.939 -7.457 -4.700 1.00 88.81 98 GLY A N 1
ATOM 762 C CA . GLY A 1 98 ? -3.400 -8.669 -5.335 1.00 88.81 98 GLY A CA 1
ATOM 763 C C . GLY A 1 98 ? -2.265 -8.421 -6.334 1.00 88.81 98 GLY A C 1
ATOM 764 O O . GLY A 1 98 ? -1.472 -9.310 -6.632 1.00 88.81 98 GLY A O 1
ATOM 765 N N . CYS A 1 99 ? -2.129 -7.193 -6.839 1.00 88.12 99 CYS A N 1
ATOM 766 C CA . CYS A 1 99 ? -1.028 -6.822 -7.731 1.00 88.12 99 CYS A CA 1
ATOM 767 C C . CYS A 1 99 ? 0.161 -6.200 -6.981 1.00 88.12 99 CYS A C 1
ATOM 769 O O . CYS A 1 99 ? 1.212 -5.940 -7.567 1.00 88.12 99 CYS A O 1
ATOM 771 N N . MET A 1 100 ? 0.020 -5.928 -5.682 1.00 87.75 100 MET A N 1
ATOM 772 C CA . MET A 1 100 ? 1.043 -5.245 -4.904 1.00 87.75 100 MET A CA 1
ATOM 773 C C . MET A 1 100 ? 2.227 -6.176 -4.603 1.00 87.75 100 MET A C 1
ATOM 775 O O . MET A 1 100 ? 2.076 -7.303 -4.131 1.00 87.75 100 MET A O 1
ATOM 779 N N . GLU A 1 101 ? 3.456 -5.701 -4.795 1.00 87.38 101 GLU A N 1
ATOM 780 C CA . GLU A 1 101 ? 4.648 -6.460 -4.389 1.00 87.38 101 GLU A CA 1
ATOM 781 C C . GLU A 1 101 ? 4.702 -6.677 -2.866 1.00 87.38 101 GLU A C 1
ATOM 783 O O . GLU A 1 101 ? 4.336 -5.792 -2.087 1.00 87.38 101 GLU A O 1
ATOM 788 N N . LEU A 1 102 ? 5.239 -7.827 -2.430 1.00 86.25 102 LEU A N 1
ATOM 789 C CA . LEU A 1 102 ? 5.350 -8.200 -1.007 1.00 86.25 102 LEU A CA 1
ATOM 790 C C . LEU A 1 102 ? 6.028 -7.114 -0.161 1.00 86.25 102 LEU A C 1
ATOM 792 O O . LEU A 1 102 ? 5.593 -6.831 0.954 1.00 86.25 102 LEU A O 1
ATOM 796 N N . ARG A 1 103 ? 7.062 -6.453 -0.699 1.00 86.50 103 ARG A N 1
ATOM 797 C CA . ARG A 1 103 ? 7.767 -5.361 -0.007 1.00 86.50 103 ARG A CA 1
ATOM 798 C C . ARG A 1 103 ? 6.849 -4.172 0.303 1.00 86.50 103 ARG A C 1
ATOM 800 O O . ARG A 1 103 ? 6.965 -3.552 1.360 1.00 86.50 103 ARG A O 1
ATOM 807 N N . HIS A 1 104 ? 5.921 -3.854 -0.600 1.00 90.44 104 HIS A N 1
ATOM 808 C CA . HIS A 1 104 ? 4.973 -2.755 -0.434 1.00 90.44 104 HIS A CA 1
ATOM 809 C C . HIS A 1 104 ? 3.843 -3.144 0.520 1.00 90.44 104 HIS A C 1
ATOM 811 O O . HIS A 1 104 ? 3.508 -2.348 1.398 1.00 90.44 104 HIS A O 1
ATOM 817 N N . LEU A 1 105 ? 3.354 -4.385 0.428 1.00 91.88 105 LEU A N 1
ATOM 818 C CA . LEU A 1 105 ? 2.387 -4.947 1.373 1.00 91.88 105 LEU A CA 1
ATOM 819 C C . LEU A 1 105 ? 2.951 -4.975 2.804 1.00 91.88 105 LEU A C 1
ATOM 821 O O . LEU A 1 105 ? 2.302 -4.532 3.749 1.00 91.88 105 LEU A O 1
ATOM 825 N N . GLY A 1 106 ? 4.211 -5.384 2.969 1.00 91.94 106 GLY A N 1
ATOM 826 C CA . GLY A 1 106 ? 4.903 -5.343 4.258 1.00 91.94 106 GLY A CA 1
ATOM 827 C C . GLY A 1 106 ? 5.026 -3.924 4.8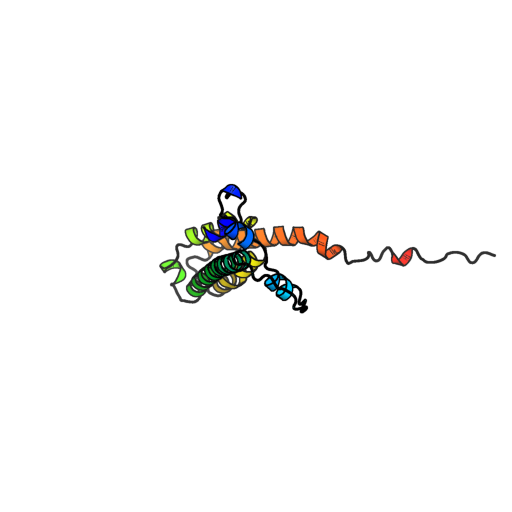28 1.00 91.94 106 GLY A C 1
ATOM 828 O O . GLY A 1 106 ? 4.792 -3.717 6.022 1.00 91.94 106 GLY A O 1
ATOM 829 N N . LYS A 1 107 ? 5.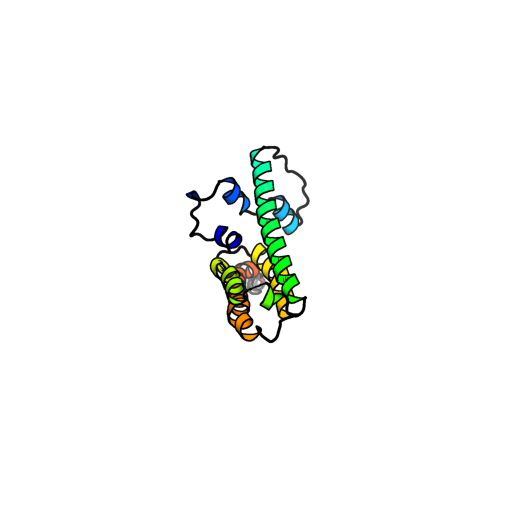341 -2.923 3.989 1.00 92.88 107 LYS A N 1
ATOM 830 C CA . LYS A 1 107 ? 5.338 -1.501 4.389 1.00 92.88 107 LYS A CA 1
ATOM 831 C C . LYS A 1 107 ? 3.927 -1.056 4.816 1.00 92.88 107 LYS A C 1
ATOM 833 O O . LYS A 1 107 ? 3.794 -0.444 5.874 1.00 92.88 107 LYS A O 1
ATOM 838 N N . LEU A 1 108 ? 2.881 -1.402 4.060 1.00 93.69 108 LEU A N 1
ATOM 839 C CA . LEU A 1 108 ? 1.485 -1.091 4.398 1.00 93.69 108 LEU A CA 1
ATOM 840 C C . LEU A 1 108 ? 1.097 -1.647 5.776 1.00 93.69 108 LEU A C 1
ATOM 842 O O . LEU A 1 108 ? 0.588 -0.914 6.626 1.00 93.69 108 LEU A O 1
ATOM 846 N N . ILE A 1 109 ? 1.399 -2.923 6.029 1.00 93.88 109 ILE A N 1
ATOM 847 C CA . ILE A 1 109 ? 1.096 -3.577 7.306 1.00 93.88 109 ILE A CA 1
ATOM 848 C C . ILE A 1 109 ? 1.790 -2.856 8.463 1.00 93.88 109 ILE A C 1
ATOM 850 O O . ILE A 1 109 ? 1.153 -2.492 9.452 1.00 93.88 109 ILE A O 1
ATOM 854 N N . ARG A 1 110 ? 3.097 -2.607 8.330 1.00 94.62 110 ARG A N 1
ATOM 855 C CA . ARG A 1 110 ? 3.904 -1.993 9.393 1.00 94.62 110 ARG A CA 1
ATOM 856 C C . ARG A 1 110 ? 3.458 -0.576 9.739 1.00 94.62 110 ARG A C 1
ATOM 858 O O . ARG A 1 110 ? 3.465 -0.213 10.912 1.00 94.62 110 ARG A O 1
ATOM 865 N N . LEU A 1 111 ? 3.109 0.217 8.731 1.00 95.19 111 LEU A N 1
ATOM 866 C CA . LEU A 1 111 ? 2.923 1.662 8.876 1.00 95.19 111 LEU A CA 1
ATOM 867 C C . LEU A 1 111 ? 1.462 2.079 9.023 1.00 95.19 111 LEU A C 1
ATOM 869 O O . LEU A 1 111 ? 1.204 3.161 9.533 1.00 95.19 111 LEU A O 1
ATOM 873 N N . VAL A 1 112 ? 0.518 1.243 8.585 1.00 91.75 112 VAL A N 1
ATOM 874 C CA . VAL A 1 112 ? -0.919 1.546 8.638 1.00 91.75 112 VAL A CA 1
ATOM 875 C C . VAL A 1 112 ? -1.654 0.529 9.495 1.00 91.75 112 VAL A C 1
ATOM 877 O O . VAL A 1 112 ? -2.279 0.907 10.483 1.00 91.75 112 VAL A O 1
ATOM 880 N N . VAL A 1 113 ? -1.553 -0.761 9.162 1.00 91.50 113 VAL A N 1
ATOM 881 C CA . VAL A 1 113 ? -2.372 -1.804 9.803 1.00 91.50 113 VAL A CA 1
ATOM 882 C C . VAL A 1 113 ? -2.019 -1.958 11.280 1.00 91.50 113 VAL A C 1
ATOM 884 O O . VAL A 1 113 ? -2.912 -1.941 12.122 1.00 91.50 113 VAL A O 1
ATOM 887 N N . ILE A 1 114 ? -0.731 -2.047 11.628 1.00 92.25 114 ILE A N 1
ATOM 888 C CA . ILE A 1 114 ? -0.304 -2.184 13.028 1.00 92.25 114 ILE A CA 1
ATOM 889 C C . ILE A 1 114 ? -0.734 -0.973 13.877 1.00 92.25 114 ILE A C 1
ATOM 891 O O . ILE A 1 114 ? -1.360 -1.193 14.919 1.00 92.25 114 ILE A O 1
ATOM 895 N N . PRO A 1 115 ? -0.437 0.290 13.495 1.00 91.06 115 PRO A N 1
ATOM 896 C CA . PRO A 1 115 ? -0.922 1.455 14.235 1.00 91.06 115 PRO A CA 1
ATOM 897 C C . PRO A 1 115 ? -2.436 1.481 14.369 1.00 91.06 115 PRO A C 1
ATOM 899 O O . PRO A 1 115 ? -2.960 1.855 15.418 1.00 91.06 115 PRO A O 1
ATOM 902 N N . LEU A 1 116 ? -3.156 1.071 13.331 1.00 86.69 116 LEU A N 1
ATOM 903 C CA . LEU A 1 116 ? -4.598 1.060 13.395 1.00 86.69 116 LEU A CA 1
ATOM 904 C C . LEU A 1 116 ? -5.125 0.006 14.361 1.00 86.69 116 LEU A C 1
ATOM 906 O O . LEU A 1 116 ? -5.921 0.355 15.216 1.00 86.69 116 LEU A O 1
ATOM 910 N N . VAL A 1 117 ? -4.673 -1.247 14.287 1.00 88.81 117 VAL A N 1
ATOM 911 C CA . VAL A 1 117 ? -5.116 -2.307 15.210 1.00 88.81 117 VAL A CA 1
ATOM 912 C C . VAL A 1 117 ? -4.822 -1.918 16.663 1.00 88.81 117 VAL A C 1
ATOM 914 O O . VAL A 1 117 ? -5.643 -2.148 17.547 1.00 88.81 117 VAL A O 1
ATOM 917 N N . LYS A 1 118 ? -3.681 -1.264 16.916 1.00 90.38 118 LYS A N 1
ATOM 918 C CA . LYS A 1 118 ? -3.291 -0.805 18.259 1.00 90.38 118 LYS A 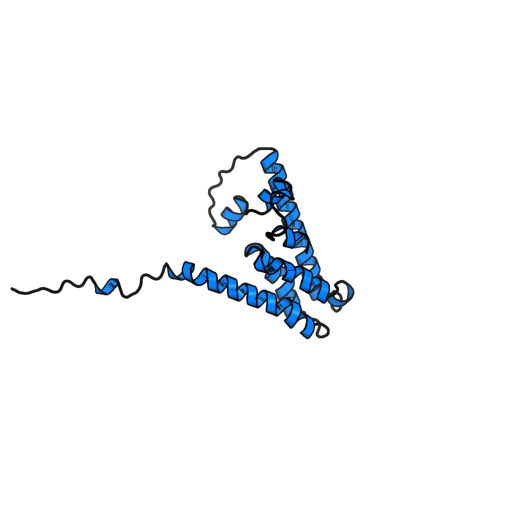CA 1
ATOM 919 C C . LYS A 1 118 ? -4.142 0.344 18.798 1.00 90.38 118 LYS A C 1
ATOM 921 O O . LYS A 1 118 ? -4.325 0.437 20.010 1.00 90.38 118 LYS A O 1
ATOM 926 N N . HIS A 1 119 ? -4.615 1.229 17.927 1.00 88.31 119 HIS A N 1
ATOM 927 C CA . HIS A 1 119 ? -5.272 2.479 18.318 1.00 88.31 119 HIS A CA 1
ATOM 928 C C . HIS A 1 119 ? -6.694 2.612 17.758 1.00 88.31 119 HIS A C 1
ATOM 930 O O . HIS A 1 119 ? -7.236 3.714 17.720 1.00 88.31 119 HIS A O 1
ATOM 936 N N . CYS A 1 120 ? -7.291 1.501 17.317 1.00 77.12 120 CYS A N 1
ATOM 937 C CA . CYS A 1 120 ? -8.511 1.505 16.519 1.00 77.12 120 CYS A CA 1
ATOM 938 C C . CYS A 1 120 ? -9.647 2.231 17.259 1.00 77.12 120 CYS A C 1
ATOM 940 O O . CYS A 1 120 ? -10.029 1.809 18.358 1.00 77.12 120 CYS A O 1
ATOM 942 N N . PRO A 1 121 ? -10.200 3.314 16.684 1.00 74.75 121 PRO A N 1
ATOM 943 C CA . PRO A 1 121 ? -11.407 3.929 17.209 1.00 74.75 121 PRO A CA 1
ATOM 944 C C . PRO A 1 121 ? -12.558 2.920 17.140 1.00 74.75 121 PRO A C 1
ATOM 946 O O . PRO A 1 121 ? -12.772 2.282 16.109 1.00 74.75 121 PRO A O 1
ATOM 949 N N . ARG A 1 122 ? -13.317 2.772 18.233 1.00 81.50 122 ARG A N 1
ATOM 950 C CA . ARG A 1 122 ? -14.425 1.801 18.303 1.00 81.5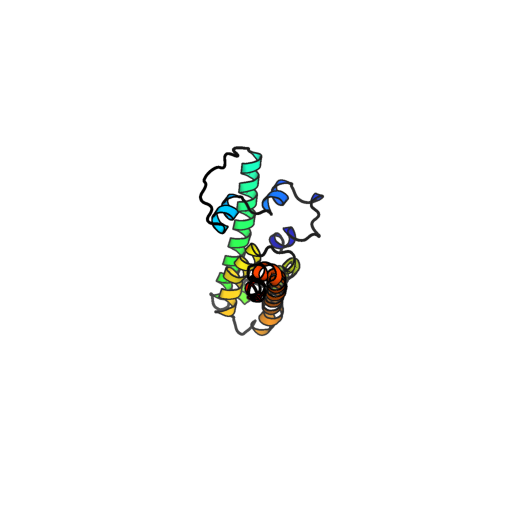0 122 ARG A CA 1
ATOM 951 C C . ARG A 1 122 ? -15.497 2.067 17.251 1.00 81.50 122 ARG A C 1
ATOM 953 O O . ARG A 1 122 ? -16.168 1.138 16.827 1.00 81.50 122 ARG A O 1
ATOM 960 N N . GLU A 1 123 ? -15.640 3.323 16.853 1.00 80.69 123 GLU A N 1
ATOM 961 C CA . GLU A 1 123 ? -16.644 3.813 15.916 1.00 80.69 123 GLU A CA 1
ATOM 962 C C . GLU A 1 123 ? -16.480 3.226 14.510 1.00 80.69 123 GLU A C 1
ATOM 964 O O . GLU A 1 123 ? -17.463 3.126 13.788 1.00 80.69 123 GLU A O 1
ATOM 969 N N . ILE A 1 124 ? -15.259 2.834 14.132 1.00 79.69 124 ILE A N 1
ATOM 970 C CA . ILE A 1 124 ? -14.948 2.309 12.793 1.00 79.69 124 ILE A CA 1
ATOM 971 C C . ILE A 1 124 ? -14.463 0.859 12.819 1.00 79.69 124 ILE A C 1
ATOM 973 O O . ILE A 1 124 ? -14.078 0.331 11.781 1.00 79.69 124 ILE A O 1
ATOM 977 N N . LEU A 1 125 ? -14.435 0.224 13.995 1.00 83.62 125 LEU A N 1
ATOM 978 C CA . LEU A 1 125 ? -13.827 -1.092 14.179 1.00 83.62 125 LEU A CA 1
ATOM 979 C C . LEU A 1 125 ? -14.450 -2.139 13.248 1.00 83.62 125 LEU A C 1
ATOM 981 O O . LEU A 1 125 ? -13.722 -2.822 12.542 1.00 83.62 125 LEU A O 1
ATOM 985 N N . GLU A 1 126 ? -15.780 -2.233 13.223 1.00 85.75 126 GLU A N 1
ATOM 986 C CA . GLU A 1 126 ? -16.498 -3.222 12.411 1.00 85.75 126 GLU A CA 1
ATOM 987 C C . GLU A 1 126 ? -16.282 -2.995 10.910 1.00 85.75 126 GLU A C 1
ATOM 989 O O . GLU A 1 126 ? -15.805 -3.890 10.213 1.00 85.75 126 GLU A O 1
ATOM 994 N N . GLU A 1 127 ? -16.557 -1.776 10.432 1.00 84.00 127 GLU A N 1
ATOM 995 C CA . GLU A 1 127 ? -16.378 -1.401 9.025 1.00 84.00 127 GLU A CA 1
ATOM 996 C C . GLU A 1 127 ? -14.945 -1.671 8.564 1.00 84.00 127 GLU A C 1
ATOM 998 O O . GLU A 1 127 ? -14.717 -2.198 7.478 1.00 84.00 127 GLU A O 1
ATOM 1003 N N . TRP A 1 128 ? -13.963 -1.343 9.400 1.00 83.62 128 TRP A N 1
ATOM 1004 C CA . TRP A 1 128 ? -12.569 -1.502 9.040 1.00 83.62 128 TRP A CA 1
ATOM 1005 C C . TRP A 1 128 ? -12.088 -2.953 9.073 1.00 83.62 128 TRP A C 1
ATOM 1007 O O . TRP A 1 128 ? -11.279 -3.359 8.233 1.00 83.62 128 TRP A O 1
ATOM 1017 N N . THR A 1 129 ? -12.557 -3.742 10.041 1.00 85.69 129 THR A N 1
ATOM 1018 C CA . THR A 1 129 ? -12.229 -5.166 10.112 1.00 85.69 129 THR A CA 1
ATOM 1019 C C . THR A 1 129 ? -12.636 -5.866 8.820 1.00 85.69 129 THR A C 1
ATOM 1021 O O . THR A 1 129 ? -11.800 -6.548 8.232 1.00 85.69 129 THR A O 1
ATOM 1024 N N . VAL A 1 130 ? -13.860 -5.622 8.348 1.00 87.56 130 VAL A N 1
ATOM 1025 C CA . VAL A 1 130 ? -14.401 -6.257 7.139 1.00 87.56 130 VAL A CA 1
ATOM 1026 C C . VAL A 1 130 ? -13.790 -5.665 5.868 1.00 87.56 130 VAL A C 1
ATOM 1028 O O . VAL A 1 130 ? -13.349 -6.396 4.988 1.00 87.56 130 VAL A O 1
ATOM 1031 N N . ASN A 1 131 ? -13.719 -4.335 5.757 1.00 85.75 131 ASN A N 1
ATOM 1032 C CA . ASN A 1 131 ? -13.371 -3.692 4.484 1.00 85.75 131 ASN A CA 1
ATOM 1033 C C . ASN A 1 131 ? -11.867 -3.505 4.258 1.00 85.75 131 ASN A C 1
ATOM 1035 O O . ASN A 1 131 ? -11.466 -3.148 3.149 1.00 85.75 131 ASN A O 1
ATOM 1039 N N . LEU A 1 132 ? -11.023 -3.714 5.276 1.00 87.81 132 LEU A N 1
ATOM 1040 C CA . LEU A 1 132 ? -9.573 -3.647 5.096 1.00 87.81 132 LEU A CA 1
ATOM 1041 C C . LEU A 1 132 ? -8.804 -4.801 5.729 1.00 87.81 132 LEU A C 1
ATOM 1043 O O . LEU A 1 132 ? -7.947 -5.379 5.061 1.00 87.81 132 LEU A O 1
ATOM 1047 N N . LEU A 1 133 ? -9.026 -5.090 7.014 1.00 90.00 133 LEU A N 1
ATOM 1048 C CA . LEU A 1 133 ? -8.162 -6.040 7.717 1.00 90.00 133 LEU A CA 1
ATOM 1049 C C . LEU A 1 133 ? -8.305 -7.451 7.140 1.00 90.00 133 LEU A C 1
ATOM 1051 O O . LEU A 1 133 ? -7.294 -8.081 6.848 1.00 90.00 133 LEU A O 1
ATOM 1055 N N . GLU A 1 134 ? -9.538 -7.912 6.944 1.00 91.75 134 GLU A N 1
ATOM 1056 C CA . GLU A 1 134 ? -9.832 -9.218 6.356 1.00 91.75 134 GLU A CA 1
ATOM 1057 C C . GLU A 1 134 ? -9.234 -9.373 4.941 1.00 91.75 134 GLU A C 1
ATOM 1059 O O . GLU A 1 134 ? -8.431 -10.290 4.767 1.00 91.75 134 GLU A O 1
ATOM 1064 N N . PRO A 1 135 ? -9.462 -8.458 3.974 1.00 92.62 135 PRO A N 1
ATOM 1065 C CA . PRO A 1 135 ? -8.810 -8.515 2.663 1.00 92.62 135 PRO A CA 1
ATOM 1066 C C . PRO A 1 135 ? -7.279 -8.583 2.721 1.00 92.62 135 PRO A C 1
ATOM 1068 O O . PRO A 1 135 ? -6.668 -9.362 1.996 1.00 92.62 135 PRO A O 1
ATOM 1071 N N . ILE A 1 136 ? -6.641 -7.788 3.592 1.00 92.25 136 ILE A N 1
ATOM 1072 C CA . ILE A 1 136 ? -5.177 -7.804 3.742 1.00 92.25 136 ILE A CA 1
ATOM 1073 C C . ILE A 1 136 ? -4.690 -9.142 4.299 1.00 92.25 136 ILE A C 1
ATOM 1075 O O . ILE A 1 136 ? -3.654 -9.639 3.857 1.00 92.25 136 ILE A O 1
ATOM 1079 N N . LEU A 1 137 ? -5.390 -9.705 5.284 1.00 92.00 137 LEU A N 1
ATOM 1080 C CA . LEU A 1 137 ? -5.010 -10.980 5.887 1.00 92.00 137 LEU A CA 1
ATOM 1081 C C . LEU A 1 137 ? -5.185 -12.143 4.909 1.00 92.00 137 LEU A C 1
ATOM 1083 O O . LEU A 1 137 ? -4.275 -12.962 4.822 1.00 92.00 137 LEU A O 1
ATOM 1087 N N . LEU A 1 138 ? -6.284 -12.167 4.150 1.00 93.19 138 LEU A N 1
ATOM 1088 C CA . LEU A 1 138 ? -6.521 -13.159 3.097 1.00 93.19 138 LEU A CA 1
ATOM 1089 C C . LEU A 1 138 ? -5.436 -13.091 2.017 1.00 93.19 138 LEU A C 1
ATOM 1091 O O . LEU A 1 138 ? -4.823 -14.104 1.702 1.00 93.19 138 LEU A O 1
ATOM 1095 N N . GLU A 1 139 ? -5.095 -11.889 1.540 1.00 92.56 139 GLU A N 1
ATOM 1096 C CA . GLU A 1 139 ? -3.994 -11.720 0.584 1.00 92.56 139 GLU A CA 1
ATOM 1097 C C . GLU A 1 139 ? -2.659 -12.224 1.156 1.00 92.56 139 GLU A C 1
ATOM 1099 O O . GLU A 1 139 ? -1.856 -12.847 0.463 1.00 92.56 139 GLU A O 1
ATOM 1104 N N . CYS A 1 140 ? -2.382 -11.951 2.434 1.00 90.88 140 CYS A N 1
ATOM 1105 C CA . CYS A 1 140 ? -1.169 -12.460 3.068 1.00 90.88 140 CYS A CA 1
ATOM 1106 C C . CYS A 1 140 ? -1.172 -13.990 3.144 1.00 90.88 140 CYS A C 1
ATOM 1108 O O . CYS A 1 140 ? -0.129 -14.597 2.913 1.00 90.88 140 CYS A O 1
ATOM 1110 N N . GLU A 1 141 ? -2.307 -14.598 3.487 1.00 90.50 141 GLU A N 1
ATOM 1111 C CA . GLU A 1 141 ? -2.469 -16.049 3.551 1.00 90.50 141 GLU A CA 1
ATOM 1112 C C . GLU A 1 141 ? -2.211 -16.695 2.189 1.00 90.50 141 GLU A C 1
ATOM 1114 O O . GLU A 1 141 ? -1.335 -17.558 2.100 1.00 90.50 141 GLU A O 1
ATOM 1119 N N . ASP A 1 142 ? -2.878 -16.215 1.138 1.00 90.19 142 ASP A N 1
ATOM 1120 C CA . ASP A 1 142 ? -2.737 -16.729 -0.227 1.00 90.19 142 ASP A CA 1
ATOM 1121 C C . ASP A 1 142 ? -1.273 -16.672 -0.686 1.00 90.19 142 ASP A C 1
ATOM 1123 O O . ASP A 1 142 ? -0.674 -17.681 -1.072 1.00 90.19 142 ASP A O 1
ATOM 1127 N N . ARG A 1 143 ? -0.625 -15.513 -0.526 1.00 86.88 143 ARG A N 1
ATOM 1128 C CA . ARG A 1 143 ? 0.771 -15.334 -0.947 1.00 86.88 143 ARG A CA 1
ATOM 1129 C C . ARG A 1 143 ? 1.762 -16.153 -0.135 1.00 86.88 143 ARG A C 1
ATOM 1131 O O . ARG A 1 143 ? 2.776 -16.593 -0.671 1.00 86.88 143 ARG A O 1
ATOM 1138 N 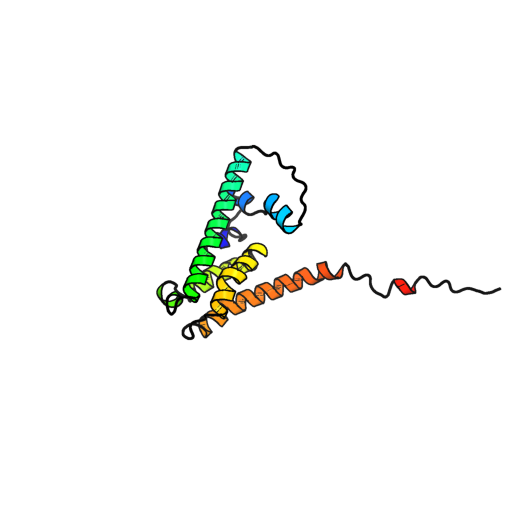N . LEU A 1 144 ? 1.527 -16.333 1.163 1.00 84.12 144 LEU A N 1
ATOM 1139 C CA . LEU A 1 144 ? 2.393 -17.160 2.005 1.00 84.12 144 LEU A CA 1
ATOM 1140 C C . LEU A 1 144 ? 2.200 -18.651 1.714 1.00 84.12 144 LEU A C 1
ATOM 1142 O O . LEU A 1 144 ? 3.165 -19.418 1.784 1.00 84.12 144 LEU A O 1
ATOM 1146 N N . HIS A 1 145 ? 0.984 -19.063 1.359 1.00 83.06 145 HIS A N 1
ATOM 1147 C CA . HIS A 1 145 ? 0.700 -20.424 0.930 1.00 83.06 145 HIS A CA 1
ATOM 1148 C C . HIS A 1 145 ? 1.431 -20.763 -0.380 1.00 83.06 145 HIS A C 1
ATOM 1150 O O . HIS A 1 145 ? 2.042 -21.831 -0.480 1.00 83.06 145 HIS A O 1
ATOM 1156 N N . ASP A 1 146 ? 1.482 -19.827 -1.328 1.00 74.44 146 ASP A N 1
ATOM 1157 C CA . ASP A 1 146 ? 2.210 -19.978 -2.596 1.00 74.44 146 ASP A CA 1
ATOM 1158 C C . ASP A 1 146 ? 3.740 -20.042 -2.437 1.00 74.44 146 ASP A C 1
ATOM 1160 O O . ASP A 1 146 ? 4.437 -20.622 -3.271 1.00 74.44 146 ASP A O 1
ATOM 1164 N N . VAL A 1 147 ? 4.291 -19.503 -1.343 1.00 64.50 147 VAL A N 1
ATOM 1165 C CA . VAL A 1 147 ? 5.736 -19.553 -1.033 1.00 64.50 147 VAL A CA 1
ATOM 1166 C C . VAL A 1 147 ? 6.147 -20.874 -0.361 1.00 64.50 147 VAL A C 1
ATOM 1168 O O . VAL A 1 147 ? 7.310 -21.281 -0.421 1.00 64.50 147 VAL A O 1
ATOM 1171 N N . LYS A 1 148 ? 5.199 -21.610 0.229 1.00 54.75 148 LYS A N 1
ATOM 1172 C CA . LYS A 1 148 ? 5.419 -22.907 0.895 1.00 54.75 148 LYS A CA 1
ATOM 1173 C C . LYS A 1 148 ? 6.152 -23.971 0.043 1.00 54.75 148 LYS A C 1
ATOM 1175 O O . LYS A 1 148 ? 7.004 -24.665 0.603 1.00 54.75 148 LYS A O 1
ATOM 1180 N N . PRO A 1 149 ? 5.931 -24.112 -1.284 1.00 53.91 149 PRO A N 1
ATOM 1181 C CA . PRO A 1 149 ? 6.732 -25.009 -2.127 1.00 53.91 149 PRO A CA 1
ATOM 1182 C C . PRO A 1 149 ? 8.202 -24.587 -2.319 1.00 53.91 149 PRO A C 1
ATOM 1184 O O . PRO A 1 149 ? 8.999 -25.406 -2.775 1.00 53.91 149 PRO A O 1
ATOM 1187 N N . ILE A 1 150 ? 8.586 -23.352 -1.975 1.00 53.50 150 ILE A N 1
ATOM 1188 C CA . ILE A 1 150 ? 9.971 -22.863 -2.083 1.00 53.50 150 ILE A CA 1
ATOM 1189 C C . ILE A 1 150 ? 10.759 -23.196 -0.805 1.00 53.50 150 ILE A C 1
ATOM 1191 O O . ILE A 1 150 ? 11.868 -23.712 -0.901 1.00 53.50 150 ILE A O 1
ATOM 1195 N N . CYS A 1 151 ? 10.169 -23.011 0.383 1.00 50.09 151 CYS A N 1
ATOM 1196 C CA . CYS A 1 151 ? 10.829 -23.325 1.662 1.00 50.09 151 CYS A CA 1
ATOM 1197 C C . CYS A 1 151 ? 10.954 -24.829 1.968 1.00 50.09 151 CYS A C 1
ATOM 1199 O O . CYS A 1 151 ? 11.781 -25.212 2.790 1.00 50.09 151 CYS A O 1
ATOM 1201 N N . ASN A 1 152 ? 10.170 -25.694 1.316 1.00 43.38 152 ASN A N 1
ATOM 1202 C CA . ASN A 1 152 ? 10.245 -27.149 1.517 1.00 43.38 152 ASN A CA 1
ATOM 1203 C C . ASN A 1 152 ? 11.296 -27.855 0.639 1.00 43.38 152 ASN A C 1
ATOM 1205 O O . ASN A 1 152 ? 11.438 -29.074 0.734 1.00 43.38 152 ASN A O 1
ATOM 1209 N N . LYS A 1 153 ? 12.040 -27.134 -0.214 1.00 44.44 153 LYS A N 1
ATOM 1210 C CA . LYS A 1 153 ? 13.106 -27.746 -1.030 1.00 44.44 153 LYS A CA 1
ATOM 1211 C C . LYS A 1 153 ? 14.407 -28.015 -0.263 1.00 44.44 153 LYS A C 1
ATOM 1213 O O . LYS A 1 153 ? 15.219 -28.785 -0.763 1.00 44.44 153 LYS A O 1
ATOM 1218 N N . ASP A 1 154 ? 14.551 -27.489 0.955 1.00 45.84 154 ASP A N 1
ATOM 1219 C CA . ASP A 1 154 ? 15.731 -27.727 1.804 1.00 45.84 154 ASP A CA 1
ATOM 1220 C C . ASP A 1 154 ? 15.538 -28.829 2.856 1.00 45.84 154 ASP A C 1
ATOM 1222 O O . ASP A 1 154 ? 16.485 -29.218 3.541 1.00 45.84 154 ASP A O 1
ATOM 1226 N N . THR A 1 155 ? 14.344 -29.414 2.970 1.00 43.47 155 THR A N 1
ATOM 1227 C CA . THR A 1 155 ? 14.200 -30.680 3.692 1.00 43.47 155 THR A CA 1
ATOM 1228 C C . THR A 1 155 ? 14.526 -31.822 2.744 1.00 43.47 155 THR A C 1
ATOM 1230 O O . THR A 1 155 ? 13.642 -32.361 2.079 1.00 43.47 155 THR A O 1
ATOM 1233 N N . VAL A 1 156 ? 15.806 -32.209 2.706 1.00 45.34 156 VAL A N 1
ATOM 1234 C CA . VAL A 1 156 ? 16.191 -33.577 2.340 1.00 45.34 156 VAL A CA 1
ATOM 1235 C C . VAL A 1 156 ? 15.269 -34.506 3.122 1.00 45.34 156 VAL A C 1
ATOM 1237 O O . VAL A 1 156 ? 15.271 -34.508 4.357 1.00 45.34 156 VAL A O 1
ATOM 1240 N N . SER A 1 157 ? 14.422 -35.238 2.400 1.00 42.56 157 SER A N 1
ATOM 1241 C CA . SER A 1 157 ? 13.545 -36.230 2.998 1.00 42.56 157 SER A CA 1
ATOM 1242 C C . SER A 1 157 ? 14.412 -37.186 3.807 1.00 42.56 157 SER A C 1
ATOM 1244 O O . SER A 1 157 ? 15.357 -37.784 3.290 1.00 42.56 157 SER A O 1
ATOM 1246 N N . SER A 1 158 ? 14.081 -37.378 5.081 1.00 44.44 158 SER A N 1
ATOM 1247 C CA . SER A 1 158 ? 14.741 -38.350 5.961 1.00 44.44 158 SER A CA 1
ATOM 1248 C C . SER A 1 158 ? 14.602 -39.804 5.463 1.00 44.44 158 SER A C 1
ATOM 1250 O O . SER A 1 158 ? 15.044 -40.730 6.137 1.00 44.44 158 SER A O 1
ATOM 1252 N N . GLN A 1 159 ? 13.988 -40.019 4.295 1.00 47.34 159 GLN A N 1
ATOM 1253 C CA . GLN A 1 159 ? 13.895 -41.302 3.608 1.00 47.34 159 GLN A CA 1
ATOM 1254 C C . GLN A 1 159 ? 15.107 -41.620 2.713 1.00 47.34 159 GLN A C 1
ATOM 1256 O O . GLN A 1 159 ? 15.320 -42.796 2.427 1.00 47.34 159 GLN A O 1
ATOM 1261 N N . ASP A 1 160 ? 15.956 -40.648 2.356 1.00 44.41 160 ASP A N 1
ATOM 1262 C CA . ASP A 1 160 ? 17.110 -40.909 1.473 1.00 44.41 160 ASP A CA 1
ATOM 1263 C C . ASP A 1 160 ? 18.359 -41.438 2.209 1.00 44.41 160 ASP A C 1
ATOM 1265 O O . ASP A 1 160 ? 19.244 -42.027 1.589 1.00 44.41 160 ASP A O 1
ATOM 1269 N N . LEU A 1 161 ? 18.410 -41.344 3.545 1.00 43.41 161 LEU A N 1
ATOM 1270 C CA . LEU A 1 161 ? 19.530 -41.846 4.364 1.00 43.41 161 LEU A CA 1
ATOM 1271 C C . LEU A 1 161 ? 19.463 -43.353 4.684 1.00 43.41 161 LEU A C 1
ATOM 1273 O O . LEU A 1 161 ? 20.442 -43.912 5.172 1.00 43.41 161 LEU A O 1
ATOM 1277 N N . ASN A 1 162 ? 18.355 -44.035 4.370 1.00 41.38 162 ASN A N 1
ATOM 1278 C CA . ASN A 1 162 ? 18.201 -45.480 4.607 1.00 41.38 162 ASN A CA 1
ATOM 1279 C C . ASN A 1 162 ? 18.446 -46.353 3.361 1.00 41.38 162 ASN A C 1
ATOM 1281 O O . ASN A 1 162 ? 18.325 -47.573 3.441 1.00 41.38 162 ASN A O 1
ATOM 1285 N N . SER A 1 163 ? 18.824 -45.764 2.220 1.00 44.59 163 SER A N 1
ATOM 1286 C CA . SER A 1 163 ? 19.148 -46.516 0.992 1.00 44.59 163 SER A CA 1
ATOM 1287 C C . SER A 1 163 ? 20.622 -46.941 0.887 1.00 44.59 163 SER A C 1
ATOM 1289 O O . SER A 1 163 ? 21.007 -47.617 -0.064 1.00 44.59 163 SER A O 1
ATOM 1291 N N . MET A 1 164 ? 21.450 -46.601 1.881 1.00 40.91 164 MET A N 1
ATOM 1292 C CA . MET A 1 164 ? 22.898 -46.831 1.865 1.00 40.91 164 MET A CA 1
ATOM 1293 C C . MET A 1 164 ? 23.364 -47.709 3.038 1.00 40.91 164 MET A C 1
ATOM 1295 O O . MET A 1 164 ? 24.373 -47.443 3.681 1.00 40.91 164 MET A O 1
ATOM 1299 N N . ALA A 1 165 ? 22.627 -48.785 3.322 1.00 39.81 165 ALA A N 1
ATOM 1300 C CA . ALA A 1 165 ? 23.122 -49.886 4.145 1.00 39.81 165 ALA A CA 1
ATOM 1301 C C . ALA A 1 165 ? 23.533 -51.051 3.224 1.00 39.81 165 ALA A C 1
ATOM 1303 O O . ALA A 1 165 ? 22.666 -51.636 2.572 1.00 39.81 165 ALA A O 1
ATOM 1304 N N . PRO A 1 166 ? 24.824 -51.423 3.131 1.00 35.72 166 PRO A N 1
ATOM 1305 C CA . PRO A 1 166 ? 25.222 -52.593 2.365 1.00 35.72 166 PRO A CA 1
ATOM 1306 C C . PRO A 1 166 ? 24.791 -53.865 3.105 1.00 35.72 166 PRO A C 1
ATOM 1308 O O . PRO A 1 166 ? 25.423 -54.307 4.063 1.00 35.72 166 PRO A O 1
ATOM 1311 N N . SER A 1 167 ? 23.714 -54.489 2.634 1.00 42.50 167 SER A N 1
ATOM 1312 C CA . SER A 1 167 ? 23.408 -55.883 2.934 1.00 42.50 167 SER A CA 1
ATOM 1313 C C . SER A 1 167 ? 24.255 -56.788 2.037 1.00 42.50 167 SER A C 1
ATOM 1315 O O . SER A 1 167 ? 23.912 -57.004 0.876 1.00 42.50 167 SER A O 1
ATOM 1317 N N . SER A 1 168 ? 25.369 -57.310 2.551 1.00 36.59 168 SER A N 1
ATOM 1318 C CA . SER A 1 168 ? 25.820 -58.689 2.282 1.00 36.59 168 SER A CA 1
ATOM 1319 C C . SER A 1 168 ? 27.174 -58.981 2.936 1.00 36.59 168 SER A C 1
ATOM 1321 O O . SER A 1 168 ? 28.233 -58.708 2.386 1.00 36.59 168 SER A O 1
ATOM 1323 N N . PHE A 1 169 ? 27.129 -59.646 4.091 1.00 35.47 169 PHE A N 1
ATOM 1324 C CA . PHE A 1 169 ? 28.109 -60.682 4.409 1.00 35.47 169 PHE A CA 1
ATOM 1325 C C . PHE A 1 169 ? 27.427 -62.022 4.125 1.00 35.47 169 PHE A C 1
ATOM 1327 O O . PHE A 1 169 ? 26.559 -62.458 4.877 1.00 35.47 169 PHE A O 1
ATOM 1334 N N . CYS A 1 170 ? 27.762 -62.624 2.986 1.00 32.69 170 CYS A N 1
ATOM 1335 C CA . CYS A 1 170 ? 27.450 -64.009 2.639 1.00 32.69 170 CYS A CA 1
ATOM 1336 C C . CYS A 1 170 ? 28.512 -64.514 1.653 1.00 32.69 170 CYS A C 1
ATOM 1338 O O . CYS A 1 170 ? 28.267 -64.568 0.449 1.00 32.69 170 CYS A O 1
ATOM 1340 N N . ARG A 1 171 ? 29.701 -64.850 2.157 1.00 33.09 171 ARG A N 1
ATOM 1341 C CA . ARG A 1 171 ? 30.217 -66.228 2.204 1.00 33.09 171 ARG A CA 1
ATOM 1342 C C . ARG A 1 171 ? 31.512 -66.266 3.012 1.00 33.09 171 ARG A C 1
ATOM 1344 O O . ARG A 1 171 ? 32.321 -65.331 2.848 1.00 33.09 171 ARG A O 1
#

pLDDT: mean 76.92, std 17.38, range [32.69, 95.56]

Secondary structure (DSSP, 8-state):
-HHHHTTSTTS-GGGS-HHHHHHTSPPHHHHHHHHT----------HHHHHHHHHHHHHHHHHHHHHHHHHHHHHSTTHHHHHS-HHHHHHHHHTTTTTS-HHHHHHHIIIIIHHHHHH--GGGHHHHIIIIIHHHHHHHHHHHHHHHHHHGGG---TTGGGS--------